Protein AF-A0A920G4X7-F1 (afdb_monomer)

Nearest PDB structures (foldseek):
  4rnd-assembly1_C  TM=4.012E-01  e=4.923E+00  Saccharomyces cerevisiae S288C
  4rnd-assembly1_A  TM=4.992E-01  e=8.312E+00  Saccharomyces cerevisiae S288C
  5d8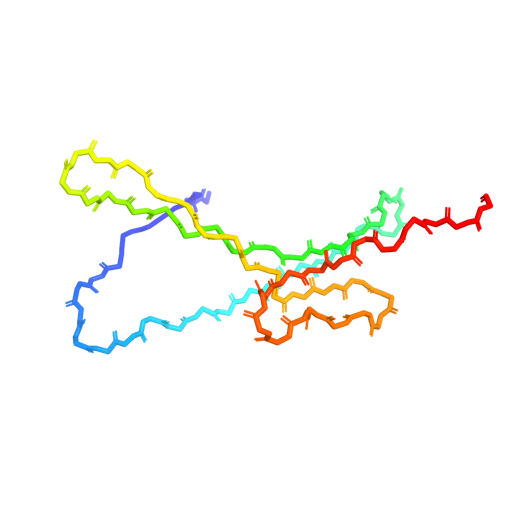0-assembly1_G  TM=3.981E-01  e=7.292E+00  Saccharomyces cerevisiae S288C

Structure (mmCIF, N/CA/C/O back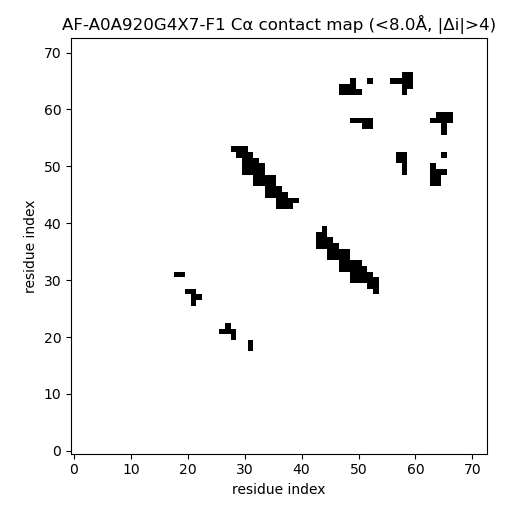bone):
data_AF-A0A920G4X7-F1
#
_entry.id   AF-A0A920G4X7-F1
#
loop_
_atom_site.group_PDB
_atom_site.id
_atom_site.type_symbol
_atom_site.label_atom_id
_atom_site.label_alt_id
_atom_site.label_comp_id
_atom_site.label_asym_id
_atom_site.label_entity_id
_atom_site.label_seq_id
_atom_site.pdbx_PDB_ins_code
_atom_site.Cartn_x
_atom_site.Cartn_y
_atom_site.Cartn_z
_atom_site.occupancy
_atom_site.B_iso_or_equiv
_atom_site.auth_seq_id
_atom_site.auth_comp_id
_atom_site.auth_asym_id
_atom_site.auth_atom_id
_atom_site.pdbx_PDB_model_num
ATOM 1 N N . MET A 1 1 ? -4.410 22.065 -6.211 1.00 43.12 1 MET A N 1
ATOM 2 C CA . MET A 1 1 ? -5.126 20.770 -6.176 1.00 43.12 1 MET A CA 1
ATOM 3 C C . MET A 1 1 ? -5.044 20.245 -4.755 1.00 43.12 1 MET A C 1
ATOM 5 O O . MET A 1 1 ? -4.013 20.456 -4.128 1.00 43.12 1 MET A O 1
ATOM 9 N N . ALA A 1 2 ? -6.122 19.671 -4.220 1.00 62.38 2 ALA A N 1
ATOM 10 C CA . ALA A 1 2 ? -6.127 19.176 -2.846 1.00 62.38 2 ALA A CA 1
ATOM 11 C C . ALA A 1 2 ? -5.371 17.843 -2.774 1.00 62.38 2 ALA A C 1
ATOM 13 O O . ALA A 1 2 ? -5.673 16.921 -3.524 1.00 62.38 2 ALA A O 1
ATOM 14 N N . MET A 1 3 ? -4.393 17.749 -1.875 1.00 79.00 3 MET A N 1
ATOM 15 C CA . MET A 1 3 ? -3.612 16.531 -1.624 1.00 79.00 3 MET A CA 1
ATOM 16 C C . MET A 1 3 ? -4.323 15.593 -0.626 1.00 79.00 3 MET A C 1
ATOM 18 O O . MET A 1 3 ? -3.669 14.916 0.159 1.00 79.00 3 MET A O 1
ATOM 22 N N . GLY A 1 4 ? -5.661 15.596 -0.605 1.00 84.25 4 GLY A N 1
ATOM 23 C CA . GLY A 1 4 ? -6.463 14.838 0.355 1.00 84.25 4 GLY A CA 1
ATOM 24 C C . GLY A 1 4 ? -7.967 15.076 0.210 1.00 84.25 4 GLY A C 1
ATOM 25 O O . GLY A 1 4 ? -8.399 15.982 -0.505 1.00 84.25 4 GLY A O 1
ATOM 26 N N . GLY A 1 5 ? -8.753 14.248 0.896 1.00 86.56 5 GLY A N 1
ATOM 27 C CA . GLY A 1 5 ? -10.211 14.320 0.941 1.00 86.56 5 GLY A CA 1
ATOM 28 C C . GLY A 1 5 ? -10.777 13.354 1.980 1.00 86.56 5 GLY A C 1
ATOM 29 O O . GLY A 1 5 ? -10.122 12.377 2.342 1.00 86.56 5 GLY A O 1
ATOM 30 N N . GLU A 1 6 ? -11.982 13.639 2.460 1.00 88.62 6 GLU A N 1
ATOM 31 C CA . GLU A 1 6 ? -12.723 12.768 3.372 1.00 88.62 6 GLU A CA 1
ATOM 32 C C . GLU A 1 6 ? -13.784 11.996 2.582 1.00 88.62 6 GLU A C 1
ATOM 34 O O . GLU A 1 6 ? -14.479 12.561 1.734 1.00 88.62 6 GLU A O 1
ATOM 39 N N . LEU A 1 7 ? -13.887 10.691 2.832 1.00 86.94 7 LEU A N 1
ATOM 40 C CA . LEU A 1 7 ? -14.917 9.848 2.234 1.00 86.94 7 LEU A CA 1
ATOM 41 C C . LEU A 1 7 ? -16.137 9.815 3.151 1.00 86.94 7 LEU A C 1
ATOM 43 O O . LEU A 1 7 ? -16.006 9.605 4.356 1.00 86.94 7 LEU A O 1
ATOM 47 N N . ALA A 1 8 ? -17.328 9.967 2.574 1.00 89.44 8 ALA A N 1
ATOM 48 C CA . ALA A 1 8 ? -18.563 9.753 3.314 1.00 89.44 8 ALA A CA 1
ATOM 49 C C . ALA A 1 8 ? -18.631 8.303 3.815 1.00 89.44 8 ALA A C 1
ATOM 51 O O . ALA A 1 8 ? -18.291 7.366 3.090 1.00 89.44 8 ALA A O 1
ATOM 52 N N . LYS A 1 9 ? -19.093 8.116 5.053 1.00 88.56 9 LYS A N 1
ATOM 53 C CA . LYS A 1 9 ? -19.285 6.782 5.619 1.00 88.56 9 LYS A CA 1
ATOM 54 C C . LYS A 1 9 ? -20.456 6.088 4.921 1.00 88.56 9 LYS A C 1
ATOM 56 O O . LYS A 1 9 ? -21.590 6.556 5.001 1.00 88.56 9 LYS A O 1
ATOM 61 N N . THR A 1 10 ? -20.170 4.956 4.290 1.00 92.06 10 THR A N 1
ATOM 62 C CA . THR A 1 10 ? -21.147 4.069 3.649 1.00 92.06 10 THR A CA 1
ATOM 63 C C . THR A 1 10 ? -20.954 2.638 4.142 1.00 92.06 10 THR A C 1
ATOM 65 O O . THR A 1 10 ? -19.879 2.301 4.636 1.00 92.06 10 THR A O 1
ATOM 68 N N . ASP A 1 11 ? -21.964 1.785 3.970 1.00 92.69 11 ASP A N 1
ATOM 69 C CA . ASP A 1 11 ? -21.844 0.350 4.275 1.00 92.69 11 ASP A CA 1
ATOM 70 C C . ASP A 1 11 ? -21.034 -0.420 3.212 1.00 92.69 11 ASP A C 1
ATOM 72 O O . ASP A 1 11 ? -20.619 -1.557 3.432 1.00 92.69 11 ASP A O 1
ATOM 76 N N . GLU A 1 12 ? -20.769 0.204 2.061 1.00 91.81 12 GLU A N 1
ATOM 77 C CA . GLU A 1 12 ? -19.926 -0.353 1.004 1.00 91.81 12 GLU A CA 1
ATOM 78 C C . GLU A 1 12 ? -18.441 -0.058 1.234 1.00 91.81 12 GLU A C 1
ATOM 80 O O . GLU A 1 12 ? -18.055 1.046 1.628 1.00 91.81 12 GLU A O 1
ATOM 85 N N . ALA A 1 13 ? -17.591 -1.042 0.927 1.00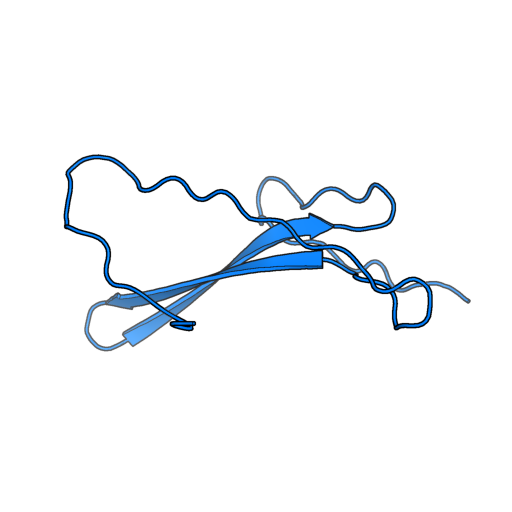 89.50 13 ALA A N 1
ATOM 86 C CA . ALA A 1 13 ? -16.147 -0.855 0.948 1.00 89.50 13 ALA A CA 1
ATOM 87 C C . ALA A 1 13 ? -15.719 0.133 -0.159 1.00 89.50 13 ALA A C 1
ATOM 89 O O . ALA A 1 13 ? -16.111 -0.043 -1.319 1.00 89.50 13 ALA A O 1
ATOM 90 N N . PRO A 1 14 ? -14.883 1.143 0.152 1.00 88.56 14 PRO A N 1
ATOM 91 C CA . PRO A 1 14 ? -14.432 2.097 -0.848 1.00 88.56 14 PRO A CA 1
ATOM 92 C C . PRO A 1 14 ? -13.560 1.404 -1.896 1.00 88.56 14 PRO A C 1
ATOM 94 O O . PRO A 1 14 ? -12.731 0.547 -1.579 1.00 88.56 14 PRO A O 1
ATOM 97 N N . ARG A 1 15 ? -13.720 1.813 -3.156 1.00 89.12 15 ARG A N 1
ATOM 98 C CA . ARG A 1 15 ? -12.863 1.367 -4.257 1.00 89.12 15 ARG A CA 1
ATOM 99 C C . ARG A 1 15 ? -12.005 2.520 -4.743 1.00 89.12 15 ARG A C 1
ATOM 101 O O . ARG A 1 15 ? -12.510 3.613 -4.987 1.00 89.12 15 ARG A O 1
ATOM 108 N N . PHE A 1 16 ? -10.725 2.245 -4.946 1.00 87.25 16 PHE A N 1
ATOM 109 C CA . PHE A 1 16 ? -9.755 3.229 -5.406 1.00 87.25 16 PHE A CA 1
ATOM 110 C C . PHE A 1 16 ? -9.249 2.863 -6.799 1.00 87.25 16 PHE A C 1
ATOM 112 O O . PHE A 1 16 ? -8.993 1.696 -7.087 1.00 87.25 16 PHE A O 1
ATOM 119 N N . MET A 1 17 ? -9.081 3.874 -7.649 1.00 89.00 17 MET A N 1
ATOM 120 C CA . MET A 1 17 ? -8.306 3.771 -8.881 1.00 89.00 17 MET A CA 1
ATOM 121 C C . MET A 1 17 ? -7.028 4.576 -8.682 1.00 89.00 17 MET A C 1
ATOM 123 O O . MET A 1 17 ? -7.089 5.770 -8.394 1.00 89.00 17 MET A O 1
ATOM 127 N N . ALA A 1 18 ? -5.882 3.922 -8.827 1.00 88.56 18 ALA A N 1
ATOM 128 C CA . ALA A 1 18 ? -4.582 4.544 -8.654 1.00 88.56 18 ALA A CA 1
ATOM 129 C C . ALA A 1 18 ? -3.716 4.262 -9.884 1.00 88.56 18 ALA A C 1
ATOM 131 O O . ALA A 1 18 ? -3.741 3.161 -10.433 1.00 88.56 18 ALA A O 1
ATOM 132 N N . TRP A 1 19 ? -2.978 5.272 -10.336 1.00 88.62 19 TRP A N 1
ATOM 133 C CA . TRP A 1 19 ? -2.089 5.177 -11.487 1.00 88.62 19 TRP A CA 1
ATOM 134 C C . TRP A 1 19 ? -0.870 6.066 -11.263 1.00 88.62 19 TRP A C 1
ATOM 136 O O . TRP A 1 19 ? -0.943 7.082 -10.571 1.00 88.62 19 TRP A O 1
ATOM 146 N N . ALA A 1 20 ? 0.251 5.673 -11.851 1.00 88.44 20 ALA A N 1
ATOM 147 C CA . ALA A 1 20 ? 1.467 6.465 -11.879 1.00 88.44 20 ALA A CA 1
ATOM 148 C C . ALA A 1 20 ? 2.221 6.180 -13.177 1.00 88.44 20 ALA A C 1
ATOM 150 O O . ALA A 1 20 ? 2.124 5.086 -13.733 1.00 88.44 20 ALA A O 1
ATOM 151 N N . SER A 1 21 ? 2.974 7.169 -13.646 1.00 88.56 21 SER A N 1
ATOM 152 C CA . SER A 1 21 ? 3.868 7.044 -14.795 1.00 88.56 21 SER A CA 1
ATOM 153 C C . SER A 1 21 ? 5.241 7.565 -14.402 1.00 88.56 21 SER A C 1
ATOM 155 O O . SER A 1 21 ? 5.342 8.627 -13.789 1.00 88.56 21 SER A O 1
ATOM 157 N N . ALA A 1 22 ? 6.290 6.827 -14.761 1.00 87.19 22 ALA A N 1
ATOM 158 C CA . ALA A 1 22 ? 7.661 7.297 -14.605 1.00 87.19 22 ALA A CA 1
ATOM 159 C C . ALA A 1 22 ? 7.978 8.402 -15.628 1.00 87.19 22 ALA A C 1
ATOM 161 O O . ALA A 1 22 ? 7.443 8.391 -16.740 1.00 87.19 22 ALA A O 1
ATOM 162 N N . ASP A 1 23 ? 8.871 9.326 -15.267 1.00 87.88 23 ASP A N 1
ATOM 163 C CA . ASP A 1 23 ? 9.502 10.236 -16.230 1.00 87.88 23 ASP A CA 1
ATOM 164 C C . ASP A 1 23 ? 10.576 9.457 -17.016 1.00 87.88 23 ASP A C 1
ATOM 166 O O . ASP A 1 23 ? 11.443 8.847 -16.385 1.00 87.88 23 ASP A O 1
ATOM 170 N N . PRO A 1 24 ? 10.584 9.497 -18.362 1.00 84.88 24 PRO A N 1
ATOM 171 C CA . PRO A 1 24 ? 11.613 8.850 -19.178 1.00 84.88 24 PRO A CA 1
ATOM 172 C C . PRO A 1 24 ? 13.059 9.273 -18.874 1.00 84.88 24 PRO A C 1
ATOM 174 O O . PRO A 1 24 ? 13.988 8.541 -19.203 1.00 84.88 24 PRO A O 1
ATOM 177 N N . ARG A 1 25 ? 13.270 10.463 -18.298 1.00 89.56 25 ARG A N 1
ATOM 178 C CA . ARG A 1 25 ? 14.592 10.988 -17.906 1.00 89.56 25 ARG A CA 1
ATOM 179 C C . ARG A 1 25 ? 14.863 10.868 -16.403 1.00 89.56 25 ARG A C 1
ATOM 181 O O . ARG A 1 25 ? 15.925 11.290 -15.949 1.00 89.56 25 ARG A O 1
ATOM 188 N N . GLY A 1 26 ? 13.892 10.371 -15.638 1.00 81.06 26 GLY A N 1
ATOM 189 C CA . GLY A 1 26 ? 13.946 10.259 -14.185 1.00 81.06 26 GLY A CA 1
ATOM 190 C C . GLY A 1 26 ? 14.410 8.888 -13.699 1.00 81.06 26 GLY A C 1
ATOM 191 O O . GLY A 1 26 ? 14.845 8.033 -14.468 1.00 81.06 26 GLY A O 1
ATOM 192 N N . THR A 1 27 ? 14.310 8.676 -12.389 1.00 84.25 27 THR A N 1
ATOM 193 C CA . THR A 1 27 ? 14.504 7.355 -11.788 1.00 84.25 27 THR A CA 1
ATOM 194 C C . THR A 1 27 ? 13.330 6.433 -12.112 1.00 84.25 27 THR A C 1
ATOM 196 O O . THR A 1 27 ? 12.188 6.873 -12.261 1.00 84.25 27 THR A O 1
ATOM 199 N N . THR A 1 28 ? 13.603 5.130 -12.189 1.00 84.12 28 THR A N 1
ATOM 200 C CA . THR A 1 28 ? 12.575 4.118 -12.446 1.00 84.12 28 THR A CA 1
ATOM 201 C C . THR A 1 28 ? 11.511 4.128 -11.349 1.00 84.12 28 THR A C 1
ATOM 203 O O . THR A 1 28 ? 11.826 4.042 -10.159 1.00 84.12 28 THR A O 1
ATOM 206 N N . LEU A 1 29 ? 10.237 4.191 -11.745 1.00 88.25 29 LEU A N 1
ATOM 207 C CA . LEU A 1 29 ? 9.116 3.943 -10.842 1.00 88.25 29 LEU A CA 1
ATOM 208 C C . LEU A 1 29 ? 9.142 2.470 -10.434 1.00 88.25 29 LEU A C 1
ATOM 210 O O . LEU A 1 29 ? 8.910 1.613 -11.273 1.00 88.25 29 LEU A O 1
ATOM 214 N N . GLN A 1 30 ? 9.406 2.185 -9.161 1.00 87.62 30 GLN A N 1
ATOM 215 C CA . GLN A 1 30 ? 9.552 0.806 -8.682 1.00 87.62 30 GLN A CA 1
ATOM 216 C C . GLN A 1 30 ? 8.212 0.149 -8.334 1.00 87.62 30 GLN A C 1
ATOM 218 O O . GLN A 1 30 ? 7.993 -1.032 -8.592 1.00 87.62 30 GLN A O 1
ATOM 223 N N . ARG A 1 31 ? 7.319 0.896 -7.675 1.00 90.88 31 ARG A N 1
ATOM 224 C CA . ARG A 1 31 ? 6.041 0.376 -7.174 1.00 90.88 31 ARG A CA 1
ATOM 225 C C . ARG A 1 31 ? 5.068 1.490 -6.808 1.00 90.88 31 ARG A C 1
ATOM 227 O O . ARG A 1 31 ? 5.482 2.609 -6.510 1.00 90.88 31 ARG A O 1
ATOM 234 N N . LEU A 1 32 ? 3.788 1.140 -6.772 1.00 91.50 32 LEU A N 1
ATOM 235 C CA . LEU A 1 32 ? 2.698 1.937 -6.222 1.00 91.50 32 LEU A CA 1
ATOM 236 C C . LEU A 1 32 ? 2.231 1.291 -4.912 1.00 91.50 32 LEU A C 1
ATOM 238 O O . LEU A 1 32 ? 1.993 0.081 -4.885 1.00 91.50 32 LEU A O 1
ATOM 242 N N . GLN A 1 33 ? 2.087 2.084 -3.847 1.00 93.19 33 GLN A N 1
ATOM 243 C CA . GLN A 1 33 ? 1.712 1.585 -2.520 1.00 93.19 33 GLN A CA 1
ATOM 244 C C . GLN A 1 33 ? 0.469 2.298 -1.983 1.00 93.19 33 GLN A C 1
ATOM 246 O O . GLN A 1 33 ? 0.322 3.508 -2.153 1.00 93.19 33 GLN A O 1
ATOM 251 N N . ILE A 1 34 ? -0.393 1.553 -1.292 1.00 92.19 34 ILE A N 1
ATOM 252 C CA . ILE A 1 34 ? -1.462 2.084 -0.443 1.00 92.19 34 ILE A CA 1
ATOM 253 C C . ILE A 1 34 ? -1.102 1.763 1.006 1.00 92.19 34 ILE A C 1
ATOM 255 O O . ILE A 1 34 ? -0.894 0.603 1.356 1.00 92.19 34 ILE A O 1
ATOM 259 N N . ILE A 1 35 ? -1.034 2.792 1.848 1.00 93.56 35 ILE A N 1
ATOM 260 C CA . ILE A 1 35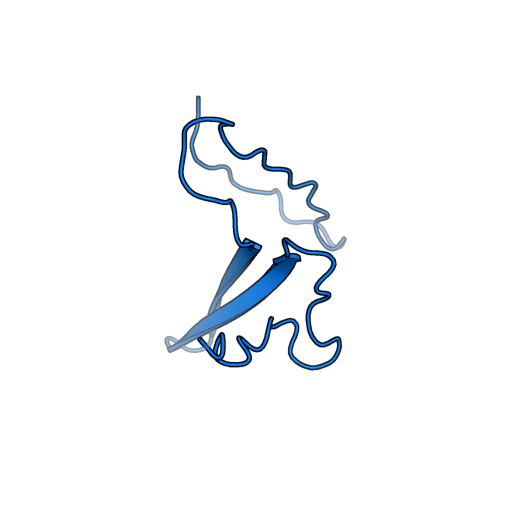 ? -0.746 2.656 3.277 1.00 93.56 35 ILE A CA 1
ATOM 261 C C . ILE A 1 35 ? -2.045 2.906 4.035 1.00 93.56 35 ILE A C 1
ATOM 263 O O . ILE A 1 35 ? -2.590 4.009 4.009 1.00 93.56 35 ILE A O 1
ATOM 267 N N . LYS A 1 36 ? -2.561 1.866 4.686 1.00 92.50 36 LYS A N 1
ATOM 268 C CA . LYS A 1 36 ? -3.743 1.946 5.538 1.00 92.50 36 LYS A CA 1
ATOM 269 C C . LYS A 1 36 ? -3.291 2.141 6.980 1.00 92.50 36 LYS A C 1
ATOM 271 O O . LYS A 1 36 ? -2.808 1.197 7.595 1.00 92.50 36 LYS A O 1
ATOM 276 N N . GLY A 1 37 ? -3.491 3.344 7.507 1.00 94.44 37 GLY A N 1
ATOM 277 C CA . GLY A 1 37 ? -3.367 3.634 8.935 1.00 94.44 37 GLY A CA 1
ATOM 278 C C . GLY A 1 37 ? -4.727 3.558 9.628 1.00 94.44 37 GLY A C 1
ATOM 279 O O . GLY A 1 37 ? -5.725 4.015 9.069 1.00 94.44 37 GLY A O 1
ATOM 280 N N . TRP A 1 38 ? -4.790 2.980 10.825 1.00 94.94 38 TRP A N 1
ATOM 281 C CA . TRP A 1 38 ? -5.973 3.060 11.687 1.00 94.94 38 TRP A CA 1
ATOM 282 C C . TRP A 1 38 ? -5.579 3.063 13.159 1.00 94.94 38 TRP A C 1
ATOM 284 O O . TRP A 1 38 ? -4.496 2.619 13.527 1.00 94.94 38 TRP A O 1
ATOM 294 N N . GLU A 1 39 ? -6.477 3.548 14.006 1.00 97.44 39 GLU A N 1
ATOM 295 C CA . GLU A 1 39 ? -6.326 3.476 15.454 1.00 97.44 39 GLU A CA 1
ATOM 296 C C . GLU A 1 39 ? -7.319 2.462 16.020 1.00 97.44 39 GLU A C 1
ATOM 298 O O . GLU A 1 39 ? -8.464 2.366 15.563 1.00 97.44 39 GLU A O 1
ATOM 303 N N . LYS A 1 40 ? -6.885 1.693 17.016 1.00 96.62 40 LYS A N 1
ATOM 304 C CA . LYS A 1 40 ? -7.752 0.834 17.816 1.00 96.62 40 LYS A CA 1
ATOM 305 C C . LYS A 1 40 ? -7.260 0.860 19.257 1.00 96.62 40 LYS A C 1
ATOM 307 O O . LYS A 1 40 ? -6.092 0.601 19.502 1.00 96.62 40 LYS A O 1
ATOM 312 N N . GLU A 1 41 ? -8.155 1.166 20.196 1.00 96.12 41 GLU A N 1
ATOM 313 C CA . GLU A 1 41 ? -7.855 1.161 21.641 1.00 96.12 41 GLU A CA 1
ATOM 314 C C . GLU A 1 41 ? -6.676 2.080 22.033 1.00 96.12 41 GLU A C 1
ATOM 316 O O . GLU A 1 41 ? -5.956 1.816 22.990 1.00 96.12 41 GLU A O 1
ATOM 321 N N . GLY A 1 42 ? -6.487 3.187 21.302 1.00 95.62 42 GLY A N 1
ATOM 322 C CA . GLY A 1 42 ? -5.384 4.128 21.521 1.00 95.62 42 GLY A CA 1
ATOM 323 C C . GLY A 1 42 ? -4.038 3.678 20.941 1.00 95.62 42 GLY A C 1
ATOM 324 O O . GLY A 1 42 ? -3.056 4.406 21.055 1.00 95.62 42 GLY A O 1
ATOM 325 N N . GLU A 1 43 ? -3.980 2.513 20.291 1.00 96.88 43 GLU A N 1
ATOM 326 C CA . GLU A 1 43 ? -2.817 2.055 19.535 1.00 96.88 43 GLU A CA 1
ATOM 327 C C . GLU A 1 43 ? -2.982 2.361 18.044 1.00 96.88 43 GLU A C 1
ATOM 329 O O . GLU A 1 43 ? -4.055 2.183 17.461 1.00 96.88 43 GLU A O 1
ATOM 334 N N . THR A 1 44 ? -1.899 2.814 17.410 1.00 96.81 44 THR A N 1
ATOM 335 C CA . THR A 1 44 ? -1.852 3.061 15.966 1.00 96.81 44 THR A CA 1
ATOM 336 C C . THR A 1 44 ? -1.340 1.827 15.235 1.00 96.81 44 THR A C 1
ATOM 338 O O . THR A 1 44 ? -0.327 1.239 15.606 1.00 96.81 44 THR A O 1
ATOM 341 N N . TYR A 1 45 ? -2.022 1.481 14.153 1.00 96.81 45 TYR A N 1
ATOM 342 C CA . TYR A 1 45 ? -1.719 0.355 13.289 1.00 96.81 45 TYR A CA 1
ATOM 343 C C . TYR A 1 45 ? -1.489 0.838 11.863 1.00 96.81 45 TYR A C 1
ATOM 345 O O . TYR A 1 45 ? -2.139 1.776 11.393 1.00 96.81 45 TYR A O 1
ATOM 353 N N . GLU A 1 46 ? -0.596 0.151 11.160 1.00 96.00 46 GLU A N 1
ATOM 354 C CA . GLU A 1 46 ? -0.322 0.382 9.750 1.00 96.00 46 GLU A CA 1
ATOM 355 C C . GLU A 1 46 ? -0.310 -0.946 8.995 1.00 96.00 46 GLU A C 1
ATOM 357 O O . GLU A 1 46 ? 0.266 -1.935 9.447 1.00 96.00 46 GLU A O 1
ATOM 362 N N . GLN A 1 47 ? -0.918 -0.950 7.812 1.00 92.12 47 GLN A N 1
ATOM 363 C CA . GLN A 1 47 ? -0.780 -2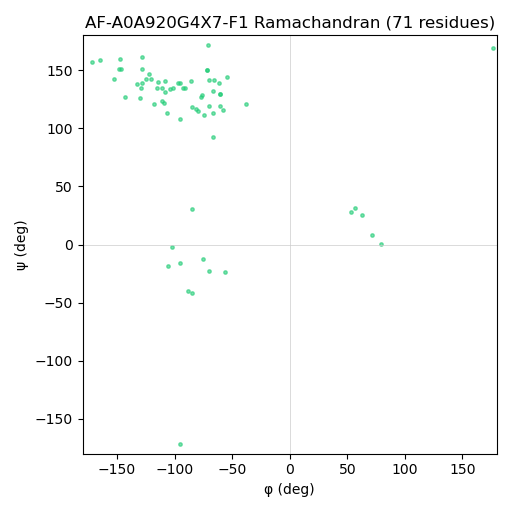.017 6.834 1.00 92.12 47 GLN A CA 1
ATOM 364 C C . GLN A 1 47 ? -0.434 -1.413 5.481 1.00 92.12 47 GLN A C 1
ATOM 366 O O . GLN A 1 47 ? -1.155 -0.556 4.965 1.00 92.12 47 GLN A O 1
ATOM 371 N N . VAL A 1 48 ? 0.650 -1.898 4.882 1.00 92.56 48 VAL A N 1
ATOM 372 C CA . VAL A 1 48 ? 1.086 -1.450 3.561 1.00 92.56 48 VAL A CA 1
ATOM 373 C C . VAL A 1 48 ? 0.736 -2.494 2.513 1.00 92.56 48 VAL A C 1
ATOM 375 O O . VAL A 1 48 ? 1.027 -3.676 2.691 1.00 92.56 48 VAL A O 1
ATOM 378 N N . TYR A 1 49 ? 0.166 -2.026 1.409 1.00 90.94 49 TYR A N 1
ATOM 379 C CA . TYR A 1 49 ? -0.200 -2.813 0.242 1.00 90.94 49 TYR A CA 1
ATOM 380 C C . TYR A 1 49 ? 0.580 -2.310 -0.967 1.00 90.94 49 TYR A C 1
ATOM 382 O O . TYR A 1 49 ? 0.455 -1.146 -1.346 1.00 90.94 49 TYR A O 1
ATOM 390 N N . ASP A 1 50 ? 1.358 -3.183 -1.590 1.00 91.62 50 ASP A N 1
ATOM 391 C CA . ASP A 1 50 ? 1.902 -2.955 -2.922 1.00 91.62 50 ASP A CA 1
ATOM 392 C C . ASP A 1 50 ? 0.813 -3.320 -3.934 1.00 91.62 50 ASP A C 1
ATOM 394 O O . ASP A 1 50 ? 0.355 -4.458 -3.968 1.00 91.62 50 ASP A O 1
ATOM 398 N N . VAL A 1 51 ? 0.344 -2.346 -4.717 1.00 89.25 51 VAL A N 1
ATOM 399 C CA . VAL A 1 51 ? -0.795 -2.534 -5.642 1.00 89.25 51 VAL A CA 1
ATOM 400 C C . VAL A 1 51 ? -0.369 -2.624 -7.105 1.00 89.25 51 VAL A C 1
ATOM 402 O O . VAL A 1 51 ? -1.117 -3.126 -7.938 1.00 89.25 51 VAL A O 1
ATOM 405 N N . ALA A 1 52 ? 0.838 -2.155 -7.419 1.00 88.06 52 ALA A N 1
ATOM 406 C CA . ALA A 1 52 ? 1.484 -2.339 -8.710 1.00 88.06 52 ALA A CA 1
ATOM 407 C C . ALA A 1 52 ? 3.003 -2.314 -8.525 1.00 88.06 52 ALA A C 1
ATOM 409 O O . ALA A 1 52 ? 3.518 -1.529 -7.725 1.00 88.06 52 ALA A O 1
ATOM 410 N N . CYS A 1 53 ? 3.724 -3.143 -9.273 1.00 86.06 53 CYS A N 1
ATOM 411 C CA . CYS A 1 53 ? 5.184 -3.183 -9.268 1.00 86.06 53 CYS A CA 1
ATOM 412 C C . CYS A 1 53 ? 5.708 -3.082 -10.701 1.00 8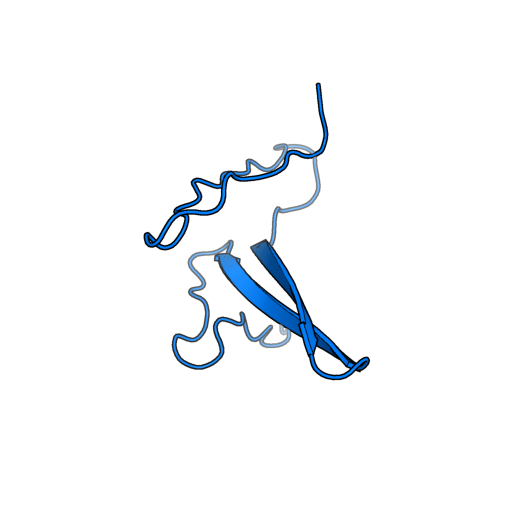6.06 53 CYS A C 1
ATOM 414 O O . CYS A 1 53 ? 5.021 -3.469 -11.649 1.00 86.06 53 CYS A O 1
ATOM 416 N N . SER A 1 54 ? 6.905 -2.522 -10.862 1.00 84.31 54 SER A N 1
ATOM 417 C CA . SER A 1 54 ? 7.590 -2.498 -12.152 1.00 84.31 54 SER A CA 1
ATOM 418 C C . SER A 1 54 ? 8.081 -3.887 -12.557 1.00 84.31 54 SER A C 1
ATOM 420 O O . SER A 1 54 ? 8.015 -4.849 -11.789 1.00 84.31 54 SER A O 1
ATOM 422 N N . ASP A 1 55 ? 8.571 -3.987 -13.793 1.00 79.62 55 ASP A N 1
ATOM 423 C CA . ASP A 1 55 ? 9.345 -5.139 -14.273 1.00 79.62 55 ASP A CA 1
ATOM 424 C C . ASP A 1 55 ? 8.578 -6.475 -14.277 1.00 79.62 55 ASP A C 1
ATOM 426 O O . ASP A 1 55 ? 9.165 -7.551 -14.212 1.00 79.62 55 ASP A O 1
ATOM 430 N N . GLY A 1 56 ? 7.244 -6.411 -14.368 1.00 74.38 56 GLY A N 1
ATOM 431 C CA . GLY A 1 56 ? 6.371 -7.590 -14.397 1.00 74.38 56 GLY A CA 1
ATOM 432 C C . GLY A 1 56 ? 6.264 -8.320 -13.057 1.00 74.38 56 GLY A C 1
ATOM 433 O O . GLY A 1 56 ? 5.678 -9.402 -12.991 1.00 74.38 56 GLY A O 1
ATOM 434 N N . LEU A 1 57 ? 6.809 -7.744 -11.984 1.00 81.81 57 LEU A N 1
ATOM 435 C CA . LEU A 1 57 ? 6.691 -8.306 -10.650 1.00 81.81 57 LEU A CA 1
ATOM 436 C C . LEU A 1 57 ? 5.251 -8.168 -10.151 1.00 81.81 57 LEU A C 1
ATOM 438 O O . LEU A 1 57 ? 4.584 -7.159 -10.374 1.00 81.81 57 LEU A O 1
ATOM 442 N N . THR A 1 58 ? 4.773 -9.196 -9.457 1.00 81.75 58 THR A N 1
ATOM 443 C CA . THR A 1 58 ? 3.449 -9.193 -8.830 1.00 81.75 58 THR A CA 1
ATOM 444 C C . THR A 1 58 ? 3.627 -9.263 -7.313 1.00 81.75 58 THR A C 1
ATOM 446 O O . THR A 1 58 ? 4.452 -10.058 -6.852 1.00 81.75 58 THR A O 1
ATOM 449 N N . PRO A 1 59 ? 2.903 -8.441 -6.532 1.00 83.75 59 PRO A N 1
ATOM 450 C CA . PRO A 1 59 ? 2.886 -8.552 -5.079 1.00 83.75 59 PRO A CA 1
ATOM 451 C C . PRO A 1 59 ? 2.505 -9.965 -4.643 1.00 83.75 59 PRO A C 1
ATOM 453 O O . PRO A 1 59 ? 1.665 -10.615 -5.266 1.00 83.75 59 PRO A O 1
ATOM 456 N N . ASP A 1 60 ? 3.105 -10.426 -3.553 1.00 84.25 60 ASP A N 1
ATOM 457 C CA . ASP A 1 60 ? 2.726 -11.690 -2.937 1.00 84.25 60 ASP A CA 1
ATOM 458 C C . ASP A 1 60 ? 1.245 -11.615 -2.497 1.00 84.25 60 ASP A C 1
ATOM 460 O O . ASP A 1 60 ? 0.852 -10.631 -1.863 1.00 84.25 60 ASP A O 1
ATOM 464 N N . PRO A 1 61 ? 0.400 -12.595 -2.862 1.00 83.12 61 PRO A N 1
ATOM 465 C CA . PRO A 1 61 ? -1.043 -12.507 -2.651 1.00 83.12 61 PRO A CA 1
ATOM 466 C C . PRO A 1 61 ? -1.448 -12.602 -1.176 1.00 83.12 61 PRO A C 1
ATOM 468 O O . PRO A 1 61 ? -2.518 -12.108 -0.829 1.00 83.12 61 PRO A O 1
ATOM 471 N N . ASP A 1 62 ? -0.607 -13.193 -0.324 1.00 85.31 62 ASP A N 1
ATOM 472 C CA . ASP A 1 62 ? -0.895 -13.387 1.098 1.00 85.31 62 ASP A CA 1
ATOM 473 C C . ASP A 1 62 ? -0.440 -12.180 1.921 1.00 85.31 62 ASP A C 1
ATOM 475 O O . ASP A 1 62 ? -1.111 -11.744 2.856 1.00 85.31 62 ASP A O 1
ATOM 479 N N . THR A 1 63 ? 0.719 -11.620 1.577 1.00 84.25 63 THR A N 1
ATOM 480 C CA . THR A 1 63 ? 1.300 -10.485 2.308 1.00 84.25 63 THR A CA 1
ATOM 481 C C . THR A 1 63 ? 0.958 -9.135 1.690 1.00 84.25 63 THR A C 1
ATOM 483 O O . THR A 1 63 ? 1.123 -8.114 2.352 1.00 84.25 63 THR A O 1
ATOM 486 N N . HIS A 1 64 ? 0.490 -9.113 0.439 1.00 83.94 64 HIS A N 1
ATOM 487 C CA . HIS A 1 64 ? 0.306 -7.918 -0.393 1.00 83.94 64 HIS A CA 1
ATOM 488 C C . HIS A 1 64 ? 1.561 -7.054 -0.506 1.00 83.94 64 HIS A C 1
ATOM 490 O O . HIS A 1 64 ? 1.486 -5.835 -0.667 1.00 83.94 64 HIS A O 1
ATOM 496 N N . ARG A 1 65 ? 2.731 -7.681 -0.387 1.00 86.75 65 ARG A N 1
ATOM 497 C CA . ARG A 1 65 ? 4.023 -7.008 -0.400 1.00 86.75 65 ARG A CA 1
ATOM 498 C C . ARG A 1 65 ? 4.865 -7.534 -1.540 1.00 86.75 65 ARG A C 1
ATOM 500 O O . ARG A 1 65 ? 4.891 -8.729 -1.827 1.00 86.75 65 ARG A O 1
ATOM 507 N N . LEU A 1 66 ? 5.613 -6.640 -2.161 1.00 81.38 66 LEU A N 1
ATOM 508 C CA . LEU A 1 66 ? 6.692 -7.012 -3.043 1.00 81.38 66 LEU A CA 1
ATOM 509 C C . LEU A 1 66 ? 7.903 -7.385 -2.187 1.00 81.38 66 LEU A C 1
ATOM 511 O O . LEU A 1 66 ? 8.486 -6.542 -1.499 1.00 81.38 66 LEU A O 1
ATOM 515 N N . ARG A 1 67 ? 8.317 -8.652 -2.243 1.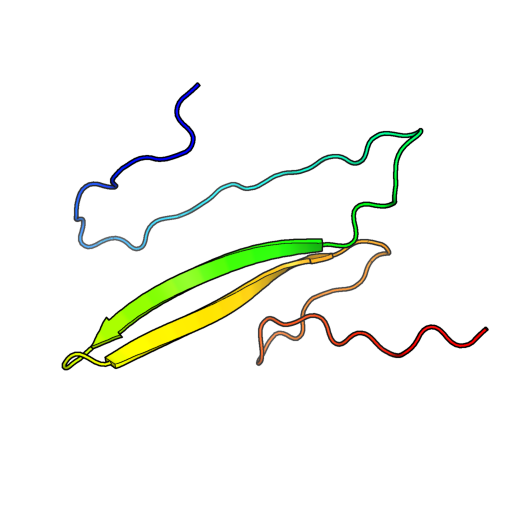00 69.12 67 ARG A N 1
ATOM 516 C CA . ARG A 1 67 ? 9.629 -9.047 -1.728 1.00 69.12 67 ARG A CA 1
ATOM 517 C C . ARG A 1 67 ? 10.685 -8.566 -2.711 1.00 69.12 67 ARG A C 1
ATOM 519 O O . ARG A 1 67 ? 10.782 -9.084 -3.818 1.00 69.12 67 ARG A O 1
ATOM 526 N N . LEU A 1 68 ? 11.489 -7.591 -2.296 1.00 60.62 68 LEU A N 1
ATOM 527 C CA . LEU A 1 68 ? 12.720 -7.255 -3.000 1.00 60.62 68 LEU A CA 1
ATOM 528 C C . LEU A 1 68 ? 13.674 -8.446 -2.842 1.00 60.62 68 LEU A C 1
ATOM 530 O O . LEU A 1 68 ? 14.388 -8.545 -1.847 1.00 60.62 68 LEU A O 1
ATOM 534 N N . THR A 1 69 ? 13.673 -9.381 -3.791 1.00 52.47 69 THR A N 1
ATOM 535 C CA . THR A 1 69 ? 14.857 -10.216 -3.988 1.00 52.47 69 THR A CA 1
ATOM 536 C C . THR A 1 69 ? 15.985 -9.264 -4.342 1.00 52.47 69 THR A C 1
ATOM 538 O O . THR A 1 69 ? 15.870 -8.505 -5.303 1.00 52.47 69 THR A O 1
ATOM 541 N N . THR A 1 70 ? 17.026 -9.259 -3.513 1.00 45.44 70 THR A N 1
ATOM 542 C CA . THR A 1 70 ? 18.284 -8.550 -3.731 1.00 45.44 70 THR A CA 1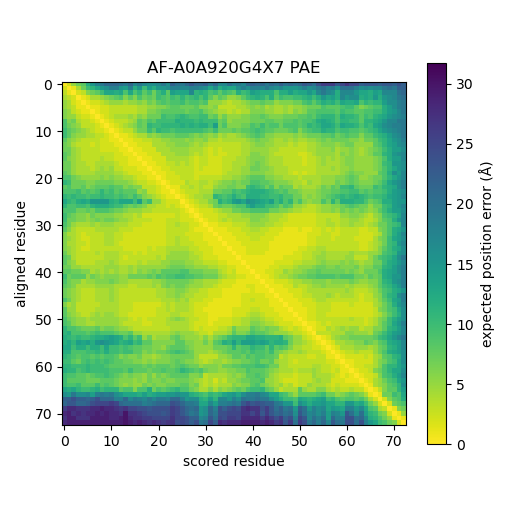
ATOM 543 C C . THR A 1 70 ? 18.647 -8.630 -5.207 1.00 45.44 70 THR A C 1
ATOM 545 O O . THR A 1 70 ? 18.760 -9.734 -5.734 1.00 45.44 70 THR A O 1
ATOM 548 N N . VAL A 1 71 ? 18.790 -7.487 -5.876 1.00 45.28 71 VAL A N 1
ATOM 549 C CA . VAL A 1 71 ? 19.387 -7.440 -7.214 1.00 45.28 71 VAL A CA 1
ATOM 550 C C . VAL A 1 71 ? 20.787 -8.051 -7.075 1.00 45.28 71 VAL A C 1
ATOM 552 O O . VAL A 1 71 ? 21.580 -7.509 -6.300 1.00 45.28 71 VAL A O 1
ATOM 555 N N . PRO A 1 72 ? 21.111 -9.190 -7.713 1.00 40.34 72 PRO A N 1
ATOM 556 C CA . PRO A 1 72 ? 22.483 -9.654 -7.760 1.00 40.34 72 PRO A CA 1
ATOM 557 C C . PRO A 1 72 ? 23.174 -8.958 -8.935 1.00 40.34 72 PRO A C 1
ATOM 559 O O . PRO A 1 72 ? 22.772 -9.154 -10.083 1.00 40.34 72 PRO A O 1
ATOM 562 N N . GLY A 1 73 ? 24.217 -8.180 -8.639 1.00 43.38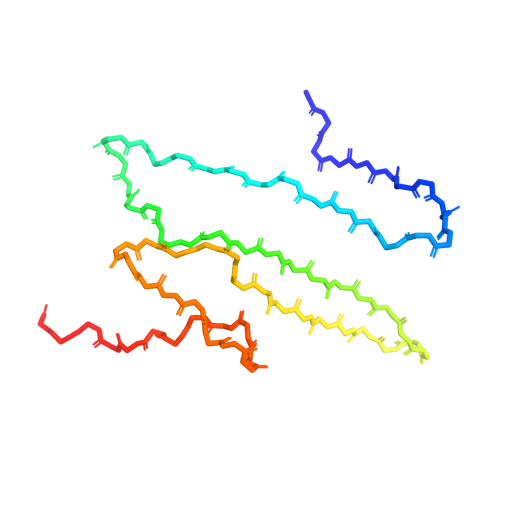 73 GLY A N 1
ATOM 563 C CA . GLY A 1 73 ? 25.135 -7.607 -9.631 1.00 43.38 73 GLY A CA 1
ATOM 564 C C . GLY A 1 73 ? 25.309 -6.111 -9.498 1.00 43.38 73 GLY A C 1
ATOM 565 O O . GLY A 1 73 ? 24.556 -5.389 -10.183 1.00 43.38 73 GLY A O 1
#

Solvent-accessible surface area (backbone atoms only — not comparable to full-atom values): 5227 Å² total; per-residue (Å²): 132,80,97,71,84,84,80,81,93,63,96,64,83,87,83,85,88,85,88,85,80,61,53,96,89,57,70,83,62,60,66,44,74,49,76,49,73,50,74,58,98,90,41,81,46,78,49,66,33,41,78,45,46,41,95,84,49,72,45,39,88,87,68,28,37,67,78,80,72,76,83,85,131

Sequence (73 aa):
MAMGGELAKTDEAPRFMAWASADPRGTTLQRLQIIKGWEKEGETYEQVYDVACSDGLTPDPDTHRLRLTTVPG

pLDDT: mean 84.04, std 13.54, range [40.34, 97.44]

Secondary structure (DSSP, 8-state):
--S--PPPP-SSPP---------TTS----EEEEEEEEEETTEEEEEEEEEEESTT----TTT----------

Foldseek 3Di:
DDPDDDDDDDPDDDDDDDDDDDDPPDDDDAFDKDWDWDDDPNDIDIQIATPDGPPPDAQDPVRNHDDPPDDDD

Mean predicted aligned error: 7.29 Å

Radius of gyration: 15.89 Å; Cα contacts (8 Å, |Δi|>4): 70; chains: 1; bounding box: 47×34×41 Å